Protein AF-R9JE46-F1 (afdb_monomer_lite)

Sequence (84 aa):
MLKAIGEEELLRLLSDFSCPLNREVEDFVRNKSIDFAQRKLSITYLVMKRTNEAKNILVGIYTLSHKAIKIADSNISNTTRKNC

Radius of gyration: 18.44 Å; chains: 1; bounding box: 43×26×50 Å

Secondary structure (DSSP, 8-state):
-HHHH-HHHHHHHHHH---TT-HHHHHIIIIIHHHHHHTTSEEEEEEEEEPSSSPEEEEEEEEEE-------GGG--TTGGGG-

Structure (mmCIF, N/CA/C/O backbone):
data_AF-R9JE46-F1
#
_entry.id   AF-R9JE46-F1
#
loop_
_atom_site.group_PDB
_atom_site.id
_atom_site.type_symbol
_atom_site.label_atom_id
_atom_site.label_alt_id
_atom_site.label_comp_id
_atom_site.label_asym_id
_atom_site.label_entity_id
_atom_site.label_seq_id
_atom_site.pdbx_PDB_ins_code
_atom_site.Cartn_x
_atom_site.Cartn_y
_atom_site.Cartn_z
_atom_site.occupancy
_atom_site.B_iso_or_equiv
_atom_site.auth_seq_id
_atom_site.auth_comp_id
_atom_site.auth_asym_id
_atom_site.auth_atom_id
_atom_site.pdbx_PDB_model_num
ATOM 1 N N . MET A 1 1 ? 9.758 2.154 3.944 1.00 56.50 1 MET A N 1
ATOM 2 C CA . MET A 1 1 ? 9.469 2.312 2.505 1.00 56.50 1 MET A CA 1
ATOM 3 C C . MET A 1 1 ? 9.899 3.680 1.988 1.00 56.50 1 MET A C 1
ATOM 5 O O . MET A 1 1 ? 10.874 3.710 1.256 1.00 56.50 1 MET A O 1
ATOM 9 N N . LEU A 1 2 ? 9.313 4.795 2.456 1.00 57.72 2 LEU A N 1
ATOM 10 C CA . LEU A 1 2 ? 9.712 6.152 2.022 1.00 57.72 2 LEU A CA 1
ATOM 11 C C . LEU A 1 2 ? 11.223 6.445 2.153 1.00 57.72 2 LEU A C 1
ATOM 13 O O . LEU A 1 2 ? 11.831 6.969 1.232 1.00 57.72 2 LEU A O 1
ATOM 17 N N . LYS A 1 3 ? 11.853 6.047 3.268 1.00 57.34 3 LYS A N 1
ATOM 18 C CA . LYS A 1 3 ? 13.295 6.273 3.504 1.00 57.34 3 LYS A CA 1
ATOM 19 C C . LYS A 1 3 ? 14.245 5.432 2.638 1.00 57.34 3 LYS A C 1
ATOM 21 O O . LYS A 1 3 ? 15.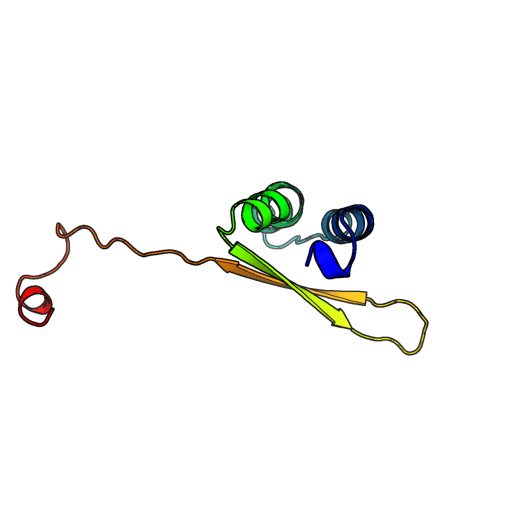431 5.724 2.634 1.00 57.34 3 LYS A O 1
ATOM 26 N N . ALA A 1 4 ? 13.759 4.371 1.990 1.00 59.72 4 ALA A N 1
ATOM 27 C CA . ALA A 1 4 ? 14.611 3.388 1.309 1.00 59.72 4 ALA A CA 1
ATOM 28 C C . ALA A 1 4 ? 14.591 3.511 -0.222 1.00 59.72 4 ALA A C 1
ATOM 30 O O . ALA A 1 4 ? 15.573 3.152 -0.855 1.00 59.72 4 ALA A O 1
ATOM 31 N N . ILE A 1 5 ? 13.480 3.986 -0.796 1.00 67.38 5 ILE A N 1
ATOM 32 C CA . ILE A 1 5 ? 13.250 4.050 -2.253 1.00 67.38 5 ILE A CA 1
ATOM 33 C C . ILE A 1 5 ? 13.073 5.513 -2.724 1.00 67.38 5 ILE A C 1
ATOM 35 O O . ILE A 1 5 ? 13.147 5.803 -3.906 1.00 67.38 5 ILE A O 1
ATOM 39 N N . GLY A 1 6 ? 12.908 6.477 -1.809 1.00 70.62 6 GLY A N 1
ATOM 40 C CA . GLY A 1 6 ? 12.559 7.854 -2.174 1.00 70.62 6 GLY A CA 1
ATOM 41 C C . GLY A 1 6 ? 11.080 7.986 -2.555 1.00 70.62 6 GLY A C 1
ATOM 42 O O . GLY A 1 6 ? 10.408 7.011 -2.888 1.00 70.62 6 GLY A O 1
ATOM 43 N N . GLU A 1 7 ? 10.533 9.193 -2.428 1.00 73.19 7 GLU A N 1
ATOM 44 C CA . GLU A 1 7 ? 9.092 9.435 -2.584 1.00 73.19 7 GLU A CA 1
ATOM 45 C C . GLU A 1 7 ? 8.640 9.390 -4.052 1.00 73.19 7 GLU A C 1
ATOM 47 O O . GLU A 1 7 ? 7.608 8.797 -4.358 1.00 73.19 7 GLU A O 1
ATOM 52 N N . GLU A 1 8 ? 9.446 9.921 -4.976 1.00 76.50 8 GLU A N 1
ATOM 53 C CA . GLU A 1 8 ? 9.134 9.925 -6.414 1.00 76.50 8 GLU A CA 1
ATOM 54 C C . GLU A 1 8 ? 9.134 8.526 -7.039 1.00 76.50 8 GLU A C 1
ATOM 56 O O . GLU A 1 8 ? 8.219 8.180 -7.788 1.00 76.50 8 GLU A O 1
ATOM 61 N N . GLU A 1 9 ? 10.142 7.703 -6.740 1.00 77.12 9 GLU A N 1
ATOM 62 C CA . GLU A 1 9 ? 10.222 6.339 -7.274 1.00 77.12 9 GLU A CA 1
ATOM 63 C C . GLU A 1 9 ? 9.096 5.471 -6.698 1.00 77.12 9 GLU A C 1
ATOM 65 O O . GLU A 1 9 ? 8.482 4.677 -7.413 1.00 77.12 9 GLU A O 1
ATOM 70 N N . LEU A 1 10 ? 8.743 5.698 -5.429 1.00 78.38 10 LEU A N 1
ATOM 71 C CA . LEU A 1 10 ? 7.597 5.052 -4.809 1.00 78.38 10 LEU A CA 1
ATOM 72 C C . LEU A 1 10 ? 6.273 5.451 -5.480 1.00 78.38 10 LEU A C 1
ATOM 74 O O . LEU A 1 10 ? 5.464 4.575 -5.773 1.00 78.38 10 LEU A O 1
ATOM 78 N N . LEU A 1 11 ? 6.050 6.740 -5.748 1.00 79.31 11 LEU A N 1
ATOM 79 C CA . LEU A 1 11 ? 4.844 7.217 -6.437 1.00 79.31 11 LEU A CA 1
ATOM 80 C C . LEU A 1 11 ? 4.712 6.622 -7.841 1.00 79.31 11 LEU A C 1
ATOM 82 O O . LEU A 1 11 ? 3.609 6.238 -8.234 1.00 79.31 11 LEU A O 1
ATOM 86 N N . ARG A 1 12 ? 5.822 6.492 -8.578 1.00 81.50 12 ARG A N 1
ATOM 87 C CA . ARG A 1 12 ? 5.832 5.826 -9.890 1.00 81.50 12 ARG A CA 1
ATOM 88 C C . ARG A 1 12 ? 5.440 4.355 -9.773 1.00 81.50 12 ARG A C 1
ATOM 90 O O . ARG A 1 12 ? 4.518 3.925 -10.454 1.00 81.50 12 ARG A O 1
ATOM 97 N N . LEU A 1 13 ? 6.058 3.619 -8.847 1.00 80.56 13 LEU A N 1
ATOM 98 C CA . LEU A 1 13 ? 5.744 2.204 -8.606 1.00 80.56 13 LEU A CA 1
ATOM 99 C C . LEU A 1 13 ? 4.279 1.984 -8.207 1.00 80.56 13 LEU A C 1
ATOM 101 O O . LEU A 1 13 ? 3.653 1.024 -8.651 1.00 80.56 13 LEU A O 1
ATOM 105 N N . LEU A 1 14 ? 3.730 2.861 -7.364 1.00 81.25 14 LEU A N 1
ATOM 106 C CA . LEU A 1 14 ? 2.330 2.785 -6.947 1.00 81.25 14 LEU A CA 1
ATOM 107 C C . LEU A 1 14 ? 1.374 3.157 -8.086 1.00 81.25 14 LEU A C 1
ATOM 109 O O . LEU A 1 14 ? 0.324 2.533 -8.208 1.00 81.25 14 LEU A O 1
ATOM 113 N N . SER A 1 15 ? 1.729 4.129 -8.931 1.00 81.38 15 SER A N 1
ATOM 114 C CA . SER A 1 15 ? 0.912 4.528 -10.087 1.00 81.38 15 SER A CA 1
ATOM 115 C C . SER A 1 15 ? 0.845 3.431 -11.151 1.00 81.38 15 SER A C 1
ATOM 117 O O . SER A 1 15 ? -0.224 3.196 -11.711 1.00 81.38 15 SER A O 1
ATOM 119 N N . ASP A 1 16 ? 1.950 2.712 -11.368 1.00 82.94 16 ASP A N 1
ATOM 120 C CA . ASP A 1 16 ? 2.021 1.581 -12.303 1.00 82.94 16 ASP A CA 1
ATOM 121 C C . ASP A 1 16 ? 1.259 0.341 -11.799 1.00 82.94 16 ASP A C 1
ATOM 123 O O . ASP A 1 16 ? 0.939 -0.562 -12.576 1.00 82.94 16 ASP A O 1
ATOM 127 N N . PHE A 1 17 ? 0.939 0.269 -10.503 1.00 81.19 17 PHE A N 1
ATOM 128 C CA . PHE A 1 17 ? 0.188 -0.849 -9.942 1.00 81.19 17 PHE A CA 1
ATOM 129 C C . PHE A 1 17 ? -1.261 -0.843 -10.441 1.00 81.19 17 PHE A C 1
ATOM 131 O O . PHE A 1 17 ? -1.971 0.151 -10.282 1.00 81.19 17 PHE A O 1
ATOM 138 N N . SER A 1 18 ? -1.732 -1.968 -10.983 1.00 79.44 18 SER A N 1
ATOM 139 C CA . SER A 1 18 ? -3.141 -2.184 -11.322 1.00 79.44 18 SER A CA 1
ATOM 140 C C . SER A 1 18 ? -3.640 -3.520 -10.781 1.00 79.44 18 SER A C 1
ATOM 142 O O . SER A 1 18 ? -2.945 -4.536 -10.846 1.00 79.44 18 SER A O 1
ATOM 144 N N . CYS A 1 19 ? -4.855 -3.515 -10.233 1.00 77.31 19 CYS A N 1
ATOM 145 C CA . CYS A 1 19 ? -5.525 -4.689 -9.697 1.00 77.31 19 CYS A CA 1
ATOM 146 C C . CYS A 1 19 ? -6.932 -4.808 -10.311 1.00 77.31 19 CYS A C 1
ATOM 148 O O . CYS A 1 19 ? -7.891 -4.255 -9.767 1.00 77.31 19 CYS A O 1
ATOM 150 N N . PRO A 1 20 ? -7.100 -5.570 -11.409 1.00 79.19 20 PRO A N 1
ATOM 151 C CA . PRO A 1 20 ? -8.395 -5.699 -12.083 1.00 79.19 20 PRO A CA 1
ATOM 152 C C . PRO A 1 20 ? -9.453 -6.434 -11.243 1.00 79.19 20 PRO A C 1
ATOM 154 O O . PRO A 1 20 ? -10.645 -6.294 -11.496 1.00 79.19 20 PRO A O 1
ATOM 157 N N . LEU A 1 21 ? -9.031 -7.206 -10.236 1.00 83.94 21 LEU A N 1
ATOM 158 C CA . LEU A 1 21 ? -9.918 -7.960 -9.344 1.00 83.94 21 LEU A CA 1
ATOM 159 C C . LEU A 1 21 ? -10.609 -7.081 -8.298 1.00 83.94 21 LEU A C 1
ATOM 161 O O . LEU A 1 21 ? -11.723 -7.394 -7.884 1.00 83.94 21 LEU A O 1
ATOM 165 N N . ASN A 1 22 ? -9.954 -6.013 -7.836 1.00 83.19 22 ASN A N 1
ATOM 166 C CA . ASN A 1 22 ? -10.526 -5.139 -6.823 1.00 83.19 22 ASN A CA 1
ATOM 167 C C . ASN A 1 22 ? -10.033 -3.698 -6.984 1.00 83.19 22 ASN A C 1
ATOM 169 O O . ASN A 1 22 ? -8.922 -3.335 -6.589 1.00 83.19 22 ASN A O 1
ATOM 173 N N . ARG A 1 23 ? -10.919 -2.858 -7.521 1.00 84.06 23 ARG A N 1
ATOM 174 C CA . ARG A 1 23 ? -10.646 -1.444 -7.778 1.00 84.06 23 ARG A CA 1
ATOM 175 C C . ARG A 1 23 ? -10.455 -0.632 -6.496 1.00 84.06 23 ARG A C 1
ATOM 177 O O . ARG A 1 23 ? -9.700 0.333 -6.514 1.00 84.06 23 ARG A O 1
ATOM 184 N N . GLU A 1 24 ? -11.080 -1.027 -5.385 1.00 82.69 24 GLU A N 1
ATOM 185 C CA . GLU A 1 24 ? -10.864 -0.361 -4.092 1.00 82.69 24 GLU A CA 1
ATOM 186 C C . GLU A 1 24 ? -9.437 -0.571 -3.586 1.00 82.69 24 GLU A C 1
ATOM 188 O O . GLU A 1 24 ? -8.847 0.332 -2.995 1.00 82.69 24 GLU A O 1
ATOM 193 N N . VAL A 1 25 ? -8.861 -1.749 -3.843 1.00 83.62 25 VAL A N 1
ATOM 194 C CA . VAL A 1 25 ? -7.467 -2.041 -3.490 1.00 83.62 25 VAL A CA 1
ATOM 195 C C . VAL A 1 25 ? -6.521 -1.223 -4.364 1.00 83.62 25 VAL A C 1
ATOM 197 O O . VAL A 1 25 ? -5.568 -0.652 -3.842 1.00 83.62 25 VAL A O 1
ATOM 200 N N . GLU A 1 26 ? -6.794 -1.111 -5.667 1.00 84.94 26 GLU A N 1
ATOM 201 C CA . GLU A 1 26 ? -6.009 -0.255 -6.568 1.00 84.94 26 GLU A CA 1
ATOM 202 C C . GLU A 1 26 ? -6.027 1.213 -6.112 1.00 84.94 26 GLU A C 1
ATOM 204 O O . GLU A 1 26 ? -4.971 1.834 -5.980 1.00 84.94 26 GLU A O 1
ATOM 209 N N . ASP A 1 27 ? -7.208 1.743 -5.787 1.00 85.88 27 ASP A N 1
ATOM 210 C CA . ASP A 1 27 ? -7.371 3.117 -5.305 1.00 85.88 27 ASP A CA 1
ATOM 211 C C . ASP A 1 27 ? -6.694 3.339 -3.942 1.00 85.88 27 ASP A C 1
ATOM 213 O O . ASP A 1 27 ? -6.018 4.346 -3.720 1.00 85.88 27 ASP A O 1
ATOM 217 N N . PHE A 1 28 ? -6.789 2.362 -3.033 1.00 84.81 28 PHE A N 1
ATOM 218 C CA . PHE A 1 28 ? -6.081 2.400 -1.756 1.00 84.81 28 PHE A CA 1
ATOM 219 C C . PHE A 1 28 ? -4.561 2.444 -1.950 1.00 84.81 28 PHE A C 1
ATOM 221 O O . PHE A 1 28 ? -3.886 3.257 -1.318 1.00 84.81 28 PHE A O 1
ATOM 228 N N . VAL A 1 29 ? -4.015 1.595 -2.822 1.00 83.94 29 VAL A N 1
ATOM 229 C CA . VAL A 1 29 ? -2.571 1.525 -3.074 1.00 83.94 29 VAL A CA 1
ATOM 230 C C . VAL A 1 29 ? -2.063 2.824 -3.698 1.00 83.94 29 VAL A C 1
ATOM 232 O O . VAL A 1 29 ? -1.057 3.352 -3.223 1.00 83.94 29 VAL A O 1
ATOM 235 N N . ARG A 1 30 ? -2.769 3.374 -4.691 1.00 84.12 30 ARG A N 1
ATOM 236 C CA . ARG A 1 30 ? -2.364 4.602 -5.391 1.00 84.12 30 ARG A CA 1
ATOM 237 C C . ARG A 1 30 ? -2.503 5.859 -4.540 1.00 84.12 30 ARG A C 1
ATOM 239 O O . ARG A 1 30 ? -1.570 6.651 -4.481 1.00 84.12 30 ARG A O 1
ATOM 246 N N . ASN A 1 31 ? -3.642 6.027 -3.868 1.00 83.44 31 ASN A N 1
ATOM 247 C CA . ASN A 1 31 ? -3.994 7.302 -3.239 1.00 83.44 31 ASN A CA 1
ATOM 248 C C . ASN A 1 31 ? -3.834 7.302 -1.713 1.00 83.44 31 ASN A C 1
ATOM 250 O O . ASN A 1 31 ? -3.506 8.330 -1.134 1.00 83.44 31 ASN A O 1
ATOM 254 N N . LYS A 1 32 ? -4.067 6.170 -1.032 1.00 83.31 32 LYS A N 1
ATOM 255 C CA . LYS A 1 32 ? -4.160 6.132 0.444 1.00 83.31 32 LYS A CA 1
ATOM 256 C C . LYS A 1 32 ? -2.950 5.511 1.134 1.00 83.31 32 LYS A C 1
ATOM 258 O O . LYS A 1 32 ? -2.726 5.764 2.316 1.00 83.31 32 LYS A O 1
ATOM 263 N N . SER A 1 33 ? -2.162 4.699 0.433 1.00 81.31 33 SER A N 1
ATOM 264 C CA . SER A 1 33 ? -1.078 3.925 1.048 1.00 81.31 33 SER A CA 1
ATOM 265 C C . SER A 1 33 ? 0.023 4.806 1.654 1.00 81.31 33 SER A C 1
ATOM 267 O O . SER A 1 33 ? 0.545 4.481 2.724 1.00 81.31 33 SER A O 1
ATOM 269 N N . ILE A 1 34 ? 0.334 5.941 1.019 1.00 80.50 34 ILE A N 1
ATOM 270 C CA . ILE A 1 34 ? 1.334 6.907 1.491 1.00 80.50 34 ILE A CA 1
ATOM 271 C C . ILE A 1 34 ? 0.826 7.639 2.735 1.00 80.50 34 ILE A C 1
ATOM 273 O O . ILE A 1 34 ? 1.518 7.646 3.754 1.00 80.50 34 ILE A O 1
ATOM 277 N N . ASP A 1 35 ? -0.400 8.163 2.702 1.00 84.56 35 ASP A N 1
ATOM 278 C CA . ASP A 1 35 ? -1.029 8.829 3.848 1.00 84.56 35 ASP A CA 1
ATOM 279 C C . ASP A 1 35 ? -1.092 7.912 5.071 1.00 84.56 35 ASP A C 1
ATOM 281 O O . ASP A 1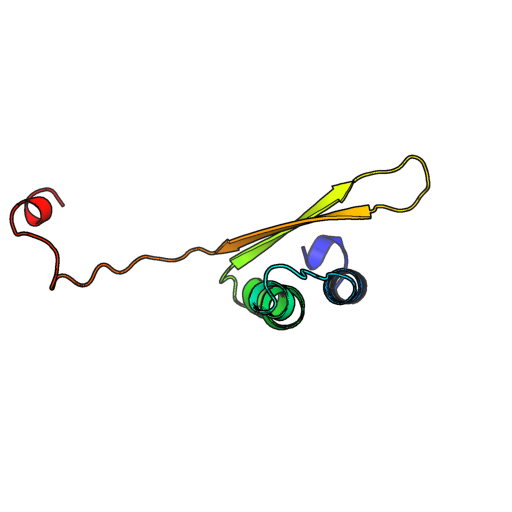 35 ? -0.801 8.319 6.199 1.00 84.56 35 ASP A O 1
ATOM 285 N N . PHE A 1 36 ? -1.443 6.644 4.860 1.00 82.62 36 PHE A N 1
ATOM 286 C CA . PHE A 1 36 ? -1.509 5.663 5.936 1.00 82.62 36 PHE A CA 1
ATOM 287 C C . PHE A 1 36 ? -0.126 5.344 6.511 1.00 82.62 36 PHE A C 1
ATOM 289 O O . PHE A 1 36 ? -0.002 5.170 7.728 1.00 82.62 36 PHE A O 1
ATOM 296 N N . ALA A 1 37 ? 0.911 5.304 5.671 1.00 80.12 37 ALA A N 1
ATOM 297 C CA . ALA A 1 37 ? 2.287 5.117 6.115 1.00 80.12 37 ALA A CA 1
ATOM 298 C C . ALA A 1 37 ? 2.808 6.338 6.892 1.00 80.12 37 ALA A C 1
ATOM 300 O O . ALA A 1 37 ? 3.428 6.172 7.945 1.00 80.12 37 ALA A O 1
ATOM 301 N N . GLN A 1 38 ? 2.513 7.558 6.427 1.00 80.12 38 GLN A N 1
ATOM 302 C CA . GLN A 1 38 ? 2.870 8.806 7.112 1.00 80.12 38 GLN A CA 1
ATOM 303 C C . GLN A 1 38 ? 2.180 8.920 8.477 1.00 80.12 38 GLN A C 1
ATOM 305 O O . GLN A 1 38 ? 2.815 9.267 9.474 1.00 80.12 38 GLN A O 1
ATOM 310 N N . ARG A 1 39 ? 0.898 8.546 8.553 1.00 82.94 39 ARG A N 1
ATOM 311 C CA . ARG A 1 39 ? 0.110 8.535 9.797 1.00 82.94 39 ARG A CA 1
ATOM 312 C C . ARG A 1 39 ? 0.397 7.329 10.699 1.00 82.94 39 ARG A C 1
ATOM 314 O O . ARG A 1 39 ? -0.243 7.196 11.739 1.00 82.94 39 ARG A O 1
ATOM 321 N N . LYS A 1 40 ? 1.331 6.445 10.320 1.00 77.56 40 LYS A N 1
ATOM 322 C CA . LYS A 1 40 ? 1.653 5.187 11.022 1.00 77.56 40 LYS A CA 1
ATOM 323 C C . LYS A 1 40 ? 0.427 4.289 11.276 1.00 77.56 40 LYS A C 1
ATOM 325 O O . LYS A 1 40 ? 0.416 3.513 12.227 1.00 77.56 40 LYS A O 1
ATOM 330 N N . LEU A 1 41 ? -0.599 4.385 10.428 1.00 79.31 41 LEU A N 1
ATOM 331 C CA . LEU A 1 41 ? -1.822 3.577 10.518 1.00 79.31 41 LEU A CA 1
ATOM 332 C C . LEU A 1 41 ? -1.612 2.179 9.931 1.00 79.31 41 LEU A C 1
ATOM 334 O O . LEU A 1 41 ? -2.140 1.187 10.440 1.00 79.31 41 LEU A O 1
ATOM 338 N N . SER A 1 42 ? -0.826 2.094 8.859 1.00 80.31 42 SER A N 1
ATOM 339 C CA . SER A 1 42 ? -0.453 0.825 8.247 1.00 80.31 42 SER A CA 1
ATOM 340 C C . SER A 1 42 ? 0.911 0.894 7.585 1.00 80.31 42 SER A C 1
ATOM 342 O O . SER A 1 42 ? 1.333 1.944 7.104 1.00 80.31 42 SER A O 1
ATOM 344 N N . ILE A 1 43 ? 1.578 -0.251 7.521 1.00 81.50 43 ILE A N 1
ATOM 345 C CA . ILE A 1 43 ? 2.850 -0.422 6.831 1.00 81.50 43 ILE A CA 1
ATOM 346 C C . ILE A 1 43 ? 2.587 -1.218 5.559 1.00 81.50 43 ILE A C 1
ATOM 348 O O . ILE A 1 43 ? 2.139 -2.361 5.613 1.00 81.50 43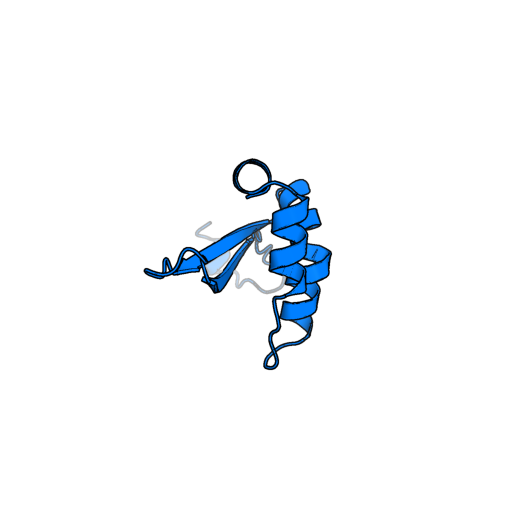 ILE A O 1
ATOM 352 N N . THR A 1 44 ? 2.873 -0.610 4.415 1.00 82.88 44 THR A N 1
ATOM 353 C CA . THR A 1 44 ? 2.847 -1.287 3.117 1.00 82.88 44 THR A CA 1
ATOM 354 C C . THR A 1 44 ? 4.225 -1.861 2.815 1.00 82.88 44 THR A C 1
ATOM 356 O O . THR A 1 44 ? 5.244 -1.237 3.116 1.00 82.88 44 THR A O 1
ATOM 359 N N . TYR A 1 45 ? 4.244 -3.054 2.234 1.00 83.19 45 TYR A N 1
ATOM 360 C CA . TYR A 1 45 ? 5.428 -3.782 1.812 1.00 83.19 45 TYR A CA 1
ATOM 361 C C . TYR A 1 45 ? 5.318 -4.087 0.319 1.00 83.19 45 TYR A C 1
ATOM 363 O O . TYR A 1 45 ? 4.265 -4.494 -0.173 1.00 83.19 45 TYR A O 1
ATOM 371 N N . LEU A 1 46 ? 6.427 -3.888 -0.388 1.00 82.94 46 LEU A N 1
ATOM 372 C CA . LEU A 1 46 ? 6.562 -4.136 -1.819 1.00 82.94 46 LEU A CA 1
ATOM 373 C C . LEU A 1 46 ? 7.434 -5.375 -2.012 1.00 82.94 46 LEU A C 1
ATOM 375 O O . LEU A 1 46 ? 8.532 -5.456 -1.458 1.00 82.94 46 LEU A O 1
ATOM 379 N N . VAL A 1 47 ? 6.955 -6.329 -2.802 1.00 83.06 47 VAL A N 1
ATOM 380 C CA . VAL A 1 47 ? 7.697 -7.541 -3.147 1.00 83.06 47 VAL A CA 1
ATOM 381 C C . VAL A 1 47 ? 8.310 -7.337 -4.523 1.00 83.06 47 VAL A C 1
ATOM 383 O O . VAL A 1 47 ? 7.610 -7.327 -5.534 1.00 83.06 47 VAL A O 1
ATOM 386 N N . MET A 1 48 ? 9.629 -7.165 -4.555 1.00 81.50 48 MET A N 1
ATOM 387 C CA . MET A 1 48 ? 10.397 -6.987 -5.785 1.00 81.50 48 MET A CA 1
ATOM 388 C C . MET A 1 48 ? 11.061 -8.308 -6.171 1.00 81.50 48 MET A C 1
ATOM 390 O O . MET A 1 48 ? 11.788 -8.902 -5.374 1.00 81.50 48 MET A O 1
ATOM 394 N N . LYS A 1 49 ? 10.848 -8.762 -7.406 1.00 82.44 49 LYS A N 1
ATOM 395 C CA . LYS A 1 49 ? 11.607 -9.862 -7.997 1.00 82.44 49 LYS A CA 1
ATOM 396 C C . LYS A 1 49 ? 12.840 -9.289 -8.678 1.00 82.44 49 LYS A C 1
ATOM 398 O O . LYS A 1 49 ? 12.741 -8.412 -9.537 1.00 82.44 49 LYS A O 1
ATOM 403 N N . ARG A 1 50 ? 14.002 -9.813 -8.296 1.00 75.31 50 ARG A N 1
ATOM 404 C CA . ARG A 1 50 ? 15.270 -9.492 -8.944 1.00 75.31 50 ARG A CA 1
ATOM 405 C C . ARG A 1 50 ? 15.384 -10.328 -10.215 1.00 75.31 50 ARG A C 1
ATOM 407 O O . ARG A 1 50 ? 15.361 -11.556 -10.146 1.00 75.31 50 ARG A O 1
ATOM 414 N N . THR A 1 51 ? 15.462 -9.665 -11.358 1.00 73.06 51 THR A N 1
ATOM 415 C CA . THR A 1 51 ? 15.710 -10.300 -12.657 1.00 73.06 51 THR A CA 1
ATOM 416 C C . THR A 1 51 ? 17.185 -10.126 -13.022 1.00 73.06 51 THR A C 1
ATOM 418 O O . THR A 1 51 ? 17.834 -9.202 -12.535 1.00 73.06 51 THR A O 1
ATOM 421 N N . ASN A 1 52 ? 17.741 -11.027 -13.840 1.00 68.38 52 ASN A N 1
ATOM 422 C CA . ASN A 1 52 ? 19.141 -10.931 -14.290 1.00 68.38 52 ASN A CA 1
ATOM 423 C C . ASN A 1 52 ? 19.381 -9.699 -15.182 1.00 68.38 52 ASN A C 1
ATOM 425 O O . ASN 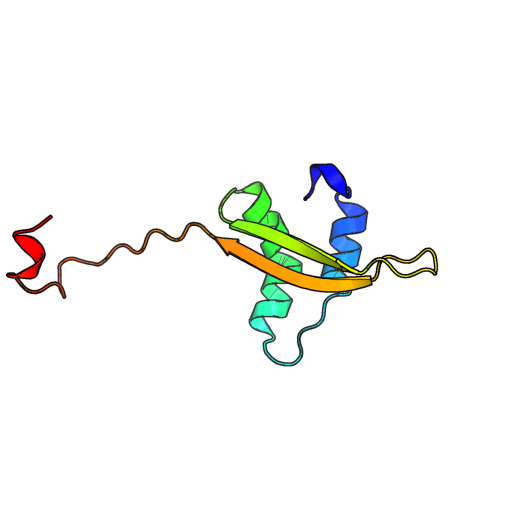A 1 52 ? 20.503 -9.217 -15.298 1.00 68.38 52 ASN A O 1
ATOM 429 N N . GLU A 1 53 ? 18.316 -9.173 -15.781 1.00 60.91 53 GLU A N 1
ATOM 430 C CA . GLU A 1 53 ? 18.289 -7.868 -16.428 1.00 60.91 53 GLU A CA 1
ATOM 431 C C . GLU A 1 53 ? 18.040 -6.803 -15.357 1.00 60.91 53 GLU A C 1
ATOM 433 O O . GLU A 1 53 ? 17.200 -7.007 -14.486 1.00 60.91 53 GLU A O 1
ATOM 438 N N . ALA A 1 54 ? 18.750 -5.673 -15.418 1.00 63.44 54 ALA A N 1
ATOM 439 C CA . ALA A 1 54 ? 18.866 -4.627 -14.389 1.00 63.44 54 ALA A CA 1
ATOM 440 C C . ALA A 1 54 ? 17.556 -3.951 -13.899 1.00 63.44 54 ALA A C 1
ATOM 442 O O . ALA A 1 54 ? 17.601 -2.916 -13.235 1.00 63.44 54 ALA A O 1
ATOM 443 N N . LYS A 1 55 ? 16.384 -4.504 -14.216 1.00 63.56 55 LYS A N 1
ATOM 444 C CA . LYS A 1 55 ? 15.068 -4.057 -13.774 1.00 63.56 55 LYS A CA 1
ATOM 445 C C . LYS A 1 55 ? 14.539 -4.969 -12.668 1.00 63.56 55 LYS A C 1
ATOM 447 O O . LYS A 1 55 ? 14.298 -6.162 -12.869 1.00 63.56 55 LYS A O 1
ATOM 452 N N . ASN A 1 56 ? 14.324 -4.375 -11.498 1.00 70.25 56 ASN A N 1
ATOM 453 C CA . ASN A 1 56 ? 13.538 -4.985 -10.433 1.00 70.25 56 ASN A CA 1
ATOM 454 C C . ASN A 1 56 ? 12.062 -4.900 -10.824 1.00 70.25 56 ASN A C 1
ATOM 456 O O . ASN A 1 56 ? 11.569 -3.816 -11.131 1.00 70.25 56 ASN A O 1
ATOM 460 N N . ILE A 1 57 ? 11.371 -6.036 -10.827 1.00 77.50 57 ILE A N 1
ATOM 461 C CA . ILE A 1 57 ? 9.954 -6.094 -11.187 1.00 77.50 57 ILE A CA 1
ATOM 462 C C . ILE A 1 57 ? 9.142 -6.184 -9.900 1.00 77.50 57 ILE A C 1
ATOM 464 O O . ILE A 1 57 ? 9.382 -7.069 -9.076 1.00 77.50 57 ILE A O 1
ATOM 468 N N . LEU A 1 58 ? 8.168 -5.292 -9.732 1.00 78.19 58 LEU A N 1
ATOM 469 C CA . LEU A 1 58 ? 7.206 -5.386 -8.643 1.00 78.19 58 LEU A CA 1
ATOM 470 C C . LEU A 1 58 ? 6.265 -6.563 -8.916 1.00 78.19 58 LEU A C 1
ATOM 472 O O . LEU A 1 58 ? 5.493 -6.538 -9.869 1.00 78.19 58 LEU A O 1
ATOM 476 N N . VAL A 1 59 ? 6.350 -7.609 -8.097 1.00 82.94 59 VAL A N 1
ATOM 477 C CA . VAL A 1 59 ? 5.550 -8.837 -8.262 1.00 82.94 59 VAL A CA 1
ATOM 478 C C . VAL A 1 59 ? 4.397 -8.936 -7.273 1.00 82.94 59 VAL A C 1
ATOM 480 O O . VAL A 1 59 ? 3.528 -9.789 -7.429 1.00 82.94 59 VAL A O 1
ATOM 483 N N . GLY A 1 60 ? 4.367 -8.079 -6.256 1.00 79.88 60 GLY A N 1
ATOM 484 C CA . GLY A 1 60 ? 3.284 -8.075 -5.287 1.00 79.88 60 GLY A CA 1
ATOM 485 C C . GLY A 1 60 ? 3.380 -6.939 -4.286 1.00 79.88 60 GLY A C 1
ATOM 486 O O . GLY A 1 60 ? 4.434 -6.333 -4.091 1.00 79.88 60 GLY A O 1
ATOM 487 N N . ILE A 1 61 ? 2.252 -6.674 -3.635 1.00 81.81 61 ILE A N 1
ATOM 488 C CA . ILE A 1 61 ? 2.109 -5.670 -2.584 1.00 81.81 61 ILE A CA 1
ATOM 489 C C . ILE A 1 61 ? 1.262 -6.283 -1.475 1.00 81.81 61 ILE A C 1
ATOM 491 O O . ILE A 1 61 ? 0.262 -6.945 -1.752 1.00 81.81 61 ILE A O 1
ATOM 495 N N . TYR A 1 62 ? 1.639 -6.048 -0.223 1.00 84.12 62 TYR A N 1
ATOM 496 C CA . TYR A 1 62 ? 0.774 -6.334 0.917 1.00 84.12 62 TYR A CA 1
ATOM 497 C C . TYR A 1 62 ? 0.896 -5.236 1.969 1.00 84.12 62 TYR A C 1
ATOM 499 O O . TYR A 1 62 ? 1.953 -4.631 2.147 1.00 84.12 62 TYR A O 1
ATOM 507 N N . THR A 1 63 ? -0.195 -4.975 2.681 1.00 83.31 63 THR A N 1
ATOM 508 C CA . THR A 1 63 ? -0.258 -3.924 3.697 1.00 83.31 63 THR A CA 1
ATOM 509 C C . THR A 1 63 ? -0.675 -4.524 5.030 1.00 83.31 63 THR A C 1
ATOM 511 O O . THR A 1 63 ? -1.679 -5.225 5.121 1.00 83.31 63 THR A O 1
ATOM 514 N N . LEU A 1 64 ? 0.091 -4.227 6.078 1.00 83.94 64 LEU A N 1
ATOM 515 C CA . LEU A 1 64 ? -0.211 -4.589 7.457 1.00 83.94 64 LEU A CA 1
ATOM 516 C C . LEU A 1 64 ? -0.734 -3.353 8.190 1.00 83.94 64 LEU A C 1
ATOM 518 O O . LEU A 1 64 ? 0.010 -2.401 8.422 1.00 83.94 64 LEU A O 1
ATOM 522 N N . SER A 1 65 ? -2.016 -3.350 8.554 1.00 81.88 65 SER A N 1
ATOM 523 C CA . SER A 1 65 ? -2.611 -2.300 9.391 1.00 81.88 65 SER A CA 1
ATOM 524 C C . SER A 1 65 ? -2.832 -2.802 10.810 1.00 81.88 65 SER A C 1
ATOM 526 O O . SER A 1 65 ? -3.362 -3.901 10.990 1.00 81.88 65 SER A O 1
ATOM 528 N N . HIS A 1 66 ? -2.520 -1.982 11.812 1.00 72.38 66 HIS A N 1
ATOM 529 C CA . HIS A 1 66 ? -2.847 -2.311 13.195 1.00 72.38 66 HIS A CA 1
ATOM 530 C C . HIS A 1 66 ? -4.308 -1.927 13.465 1.00 72.38 66 HIS A C 1
ATOM 532 O O . HIS A 1 66 ? -4.609 -0.798 13.849 1.00 72.38 66 HIS A O 1
ATOM 538 N N . LYS A 1 67 ? -5.249 -2.846 13.221 1.00 66.62 67 LYS A N 1
ATOM 539 C CA . LYS A 1 67 ? -6.671 -2.604 13.494 1.00 66.62 67 LYS A CA 1
ATOM 540 C C . LYS A 1 67 ? -7.035 -3.200 14.848 1.00 66.62 67 LYS A C 1
ATOM 542 O O . LYS A 1 67 ? -7.190 -4.409 14.979 1.00 66.62 67 LYS A O 1
ATOM 547 N N . ALA A 1 68 ? -7.186 -2.345 15.857 1.00 60.03 68 ALA A N 1
ATOM 548 C CA . ALA A 1 68 ? -7.800 -2.755 17.113 1.00 60.03 68 ALA A CA 1
ATOM 549 C C . ALA A 1 68 ? -9.285 -3.035 16.848 1.00 60.03 68 ALA A C 1
ATOM 551 O O . ALA A 1 68 ? -10.063 -2.119 16.569 1.00 60.03 68 ALA A O 1
ATOM 552 N N . ILE A 1 69 ? -9.674 -4.307 16.886 1.00 62.69 69 ILE A N 1
ATOM 553 C CA . ILE A 1 69 ? -11.081 -4.692 16.823 1.00 62.69 69 ILE A CA 1
ATOM 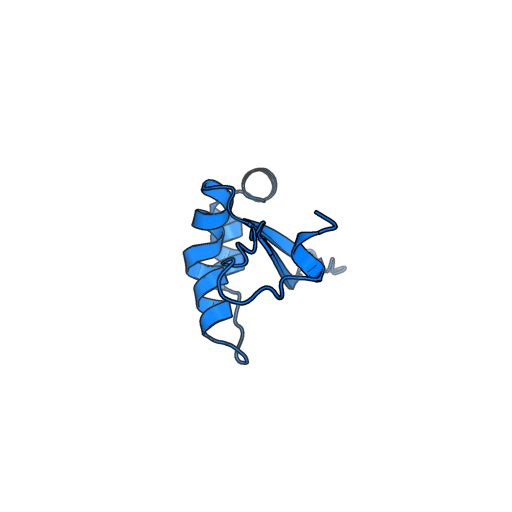554 C C . ILE A 1 69 ? -11.679 -4.352 18.187 1.00 62.69 69 ILE A C 1
ATOM 556 O O . ILE A 1 69 ? -11.487 -5.075 19.159 1.00 62.69 69 ILE A O 1
ATOM 560 N N . LYS A 1 70 ? -12.380 -3.218 18.273 1.00 54.47 70 LYS A N 1
ATOM 561 C CA . LYS A 1 70 ? -13.231 -2.924 19.426 1.00 54.47 70 LYS A CA 1
ATOM 562 C C . LYS A 1 70 ? -14.492 -3.765 19.286 1.00 54.47 70 LYS A C 1
ATOM 564 O O . LYS A 1 70 ? -15.366 -3.436 18.488 1.00 54.47 70 LYS A O 1
ATOM 569 N N . ILE A 1 71 ? -14.558 -4.867 20.023 1.00 62.59 71 ILE A N 1
ATOM 570 C CA . ILE A 1 71 ? -15.798 -5.625 20.154 1.00 62.59 71 ILE A CA 1
ATOM 571 C C . ILE A 1 71 ? -16.698 -4.801 21.075 1.00 62.59 71 ILE A C 1
ATOM 573 O O . ILE A 1 71 ? -16.360 -4.584 22.234 1.00 62.59 71 ILE A O 1
ATOM 577 N N . ALA A 1 72 ? -17.798 -4.267 20.544 1.00 59.56 72 ALA A N 1
ATOM 578 C CA . ALA A 1 72 ? -18.800 -3.613 21.374 1.00 59.56 72 ALA A CA 1
ATOM 579 C C . ALA A 1 72 ? -19.438 -4.671 22.289 1.00 59.56 72 ALA A C 1
ATOM 581 O O . ALA A 1 72 ? -19.917 -5.700 21.808 1.00 59.56 72 ALA A O 1
ATOM 582 N N . ASP A 1 73 ? -19.452 -4.408 23.598 1.00 56.78 73 ASP A N 1
ATOM 583 C CA . ASP A 1 73 ? -19.957 -5.309 24.648 1.00 56.78 73 ASP A CA 1
ATOM 584 C C . ASP A 1 73 ? -21.414 -5.767 24.464 1.00 56.78 73 ASP A C 1
ATOM 586 O O . ASP A 1 73 ? -21.866 -6.685 25.151 1.00 56.78 73 ASP A O 1
ATOM 590 N N . SER A 1 74 ? -22.152 -5.153 23.536 1.00 58.66 74 SER A N 1
ATOM 591 C CA . SER A 1 74 ? -23.559 -5.444 23.263 1.00 58.66 74 SER A CA 1
ATOM 592 C C . SER A 1 74 ? -23.812 -6.841 22.691 1.00 58.66 74 SER A C 1
ATOM 594 O O . SER A 1 74 ? -24.933 -7.323 22.807 1.00 58.66 74 SER A O 1
ATOM 596 N N . ASN A 1 75 ? -22.798 -7.506 22.121 1.00 56.62 75 ASN A N 1
ATOM 597 C CA . ASN A 1 75 ? -22.941 -8.833 21.501 1.00 56.62 75 ASN A CA 1
ATOM 598 C C . ASN A 1 75 ? -22.081 -9.933 22.152 1.00 56.62 75 ASN A C 1
ATOM 600 O O . ASN A 1 75 ? -22.026 -11.052 21.641 1.00 56.62 75 ASN A O 1
ATOM 604 N N . ILE A 1 76 ? -21.404 -9.649 23.270 1.00 61.16 76 ILE A N 1
ATOM 605 C CA . ILE A 1 76 ? -20.628 -10.656 24.007 1.00 61.16 76 ILE A CA 1
ATOM 606 C C . ILE A 1 76 ? -21.507 -11.316 25.074 1.00 61.16 76 ILE A C 1
ATOM 608 O O . ILE A 1 76 ? -22.054 -10.657 25.960 1.00 61.16 76 ILE A O 1
ATOM 612 N N . SER A 1 77 ? -21.627 -12.645 24.998 1.00 61.09 77 SER A N 1
ATOM 613 C CA . SER A 1 77 ? -22.339 -13.451 25.993 1.00 61.09 77 SER A CA 1
ATOM 614 C C . SER A 1 77 ? -21.660 -13.372 27.369 1.00 61.09 77 SER A C 1
ATOM 616 O O . SER A 1 77 ? -20.432 -13.356 27.471 1.00 61.09 77 SER A O 1
ATOM 618 N N . ASN A 1 78 ? -22.455 -13.356 28.445 1.00 60.38 78 ASN A N 1
ATO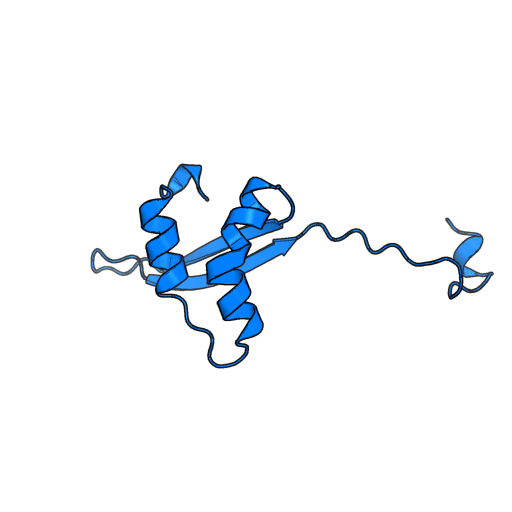M 619 C CA . ASN A 1 78 ? -21.972 -13.223 29.830 1.00 60.38 78 ASN A CA 1
ATOM 620 C C . ASN A 1 78 ? -20.932 -14.287 30.244 1.00 60.38 78 ASN A C 1
ATOM 622 O O . ASN A 1 78 ? -20.193 -14.079 31.204 1.00 60.38 78 ASN A O 1
ATOM 626 N N . THR A 1 79 ? -20.864 -15.418 29.543 1.00 60.25 79 THR A N 1
ATOM 627 C CA . THR A 1 79 ? -19.909 -16.509 29.776 1.00 60.25 79 THR A CA 1
ATOM 628 C C . THR A 1 79 ? -18.486 -16.153 29.355 1.00 60.25 79 THR A C 1
ATOM 630 O O . THR A 1 79 ? -17.547 -16.512 30.055 1.00 60.25 79 THR A O 1
ATOM 633 N N . THR A 1 80 ? -18.307 -15.405 28.264 1.00 58.09 80 THR A N 1
ATOM 634 C CA . THR A 1 80 ? -16.977 -14.967 27.802 1.00 58.09 80 THR A CA 1
ATOM 635 C C . THR A 1 80 ? -16.440 -13.809 28.649 1.00 58.09 80 THR A C 1
ATOM 637 O O . THR A 1 80 ? -15.235 -13.670 28.810 1.00 58.09 80 THR A O 1
ATOM 640 N N . ARG A 1 81 ? -17.338 -13.022 29.261 1.00 55.75 81 ARG A N 1
ATOM 641 C CA . ARG A 1 81 ? -17.005 -11.851 30.090 1.00 55.75 81 ARG A CA 1
ATOM 642 C C . ARG A 1 81 ? -16.343 -12.205 31.434 1.00 55.75 81 ARG A C 1
ATOM 644 O O . ARG A 1 81 ? -15.728 -11.342 32.041 1.00 55.75 81 ARG A O 1
ATOM 651 N N . LYS A 1 82 ? -16.465 -13.450 31.912 1.00 53.88 82 LYS A N 1
ATOM 652 C CA . LYS A 1 82 ? -15.901 -13.888 33.208 1.00 53.88 82 LYS A CA 1
ATOM 653 C C . LYS A 1 82 ? -14.421 -14.288 33.156 1.00 53.88 82 LYS A C 1
ATOM 655 O O . LYS A 1 82 ? -13.832 -14.477 34.212 1.00 53.88 82 LYS A O 1
ATOM 660 N N . ASN A 1 83 ? -13.842 -14.412 31.959 1.00 50.06 83 ASN A N 1
ATOM 661 C CA . ASN A 1 83 ? -12.471 -14.894 31.755 1.00 50.06 83 ASN A CA 1
ATOM 662 C C . ASN A 1 83 ? -11.551 -13.838 31.102 1.00 50.06 83 ASN A C 1
ATOM 664 O O . ASN A 1 83 ? -10.529 -14.210 30.525 1.00 50.06 83 ASN A O 1
ATOM 668 N N . CYS A 1 84 ? -11.925 -12.553 31.154 1.00 46.19 84 CYS A N 1
ATOM 669 C CA . CYS A 1 84 ? -11.083 -11.421 30.750 1.00 46.19 84 CYS A CA 1
ATOM 670 C C . CYS A 1 84 ? -10.538 -10.685 31.972 1.00 46.19 84 CYS A C 1
ATOM 672 O O . CYS A 1 84 ? -11.306 -10.538 32.950 1.00 46.19 84 CYS A O 1
#

Foldseek 3Di:
DCVPQPDVSLLVVLVPDDDPPDVVVNCCSNPPQVVCVVVVQKDKDWDWDDDPPPDTDGPDIDIGGDDDPPDDPPPDDPVVVVPD

pLDDT: mean 73.8, std 10.79, range [46.19, 85.88]